Protein AF-A0A1G8R6W2-F1 (afdb_monomer_lite)

Foldseek 3Di:
DDDPVVVVVVVVVVVVVVVVCVVVVVVCVVVVVPPDPPVVLVVLVVCVVVVVDDPVRSVVVVVVVVVD

InterPro domains:
  IPR018649 SHOCT domain [PF09851] (40-66)

Radius of gyration: 24.55 Å; chains: 1; bounding box: 52×16×67 Å

Secondary structure (DSSP, 8-state):
----HHHHHHHHHHHHHHHHHHHHHHHHHHHHTTS---HHHHHHHHHHHTTSS-HHHHHHHHHHHTT-

Sequence (68 aa):
MMMNSGMGFLWMILWIVVLGLVIYGGLRLILSKKEEEDPAIQILKEKFARGEISEAEYNRRKKVLLKS

Structure (mmCIF, N/CA/C/O backbone):
data_AF-A0A1G8R6W2-F1
#
_entry.id   AF-A0A1G8R6W2-F1
#
loop_
_atom_site.group_PDB
_atom_site.id
_atom_site.type_symbol
_atom_site.label_atom_id
_atom_site.label_alt_id
_atom_site.label_comp_id
_atom_site.label_asym_id
_atom_site.label_entity_id
_atom_site.label_seq_id
_atom_site.pdbx_PDB_ins_code
_atom_site.Cartn_x
_atom_site.Cartn_y
_atom_site.Cartn_z
_atom_site.occupancy
_atom_site.B_iso_or_equiv
_atom_site.auth_seq_id
_atom_site.auth_comp_id
_atom_site.auth_asym_id
_atom_site.auth_atom_id
_atom_site.pdbx_PDB_model_num
ATOM 1 N N . MET A 1 1 ? 33.991 -10.034 -42.402 1.00 45.00 1 MET A N 1
ATOM 2 C CA . MET A 1 1 ? 32.664 -10.352 -41.833 1.00 45.00 1 MET A CA 1
ATOM 3 C C . MET A 1 1 ? 32.520 -9.538 -40.563 1.00 45.00 1 MET A C 1
ATOM 5 O O . MET A 1 1 ? 33.004 -9.942 -39.518 1.00 45.00 1 MET A O 1
ATOM 9 N N . MET A 1 2 ? 31.999 -8.323 -40.684 1.00 55.69 2 MET A N 1
ATOM 10 C CA . MET A 1 2 ? 31.821 -7.408 -39.561 1.00 55.69 2 MET A CA 1
ATOM 11 C C . MET A 1 2 ? 30.406 -6.846 -39.617 1.00 55.69 2 MET A C 1
ATOM 13 O O . MET A 1 2 ? 29.876 -6.640 -40.703 1.00 55.69 2 MET A O 1
ATOM 17 N N . MET A 1 3 ? 29.878 -6.569 -38.423 1.00 53.03 3 MET A N 1
ATOM 18 C CA . MET A 1 3 ? 28.722 -5.716 -38.131 1.00 53.03 3 MET A CA 1
ATOM 19 C C . MET A 1 3 ? 27.346 -6.388 -38.155 1.00 53.03 3 MET A C 1
ATOM 21 O O . 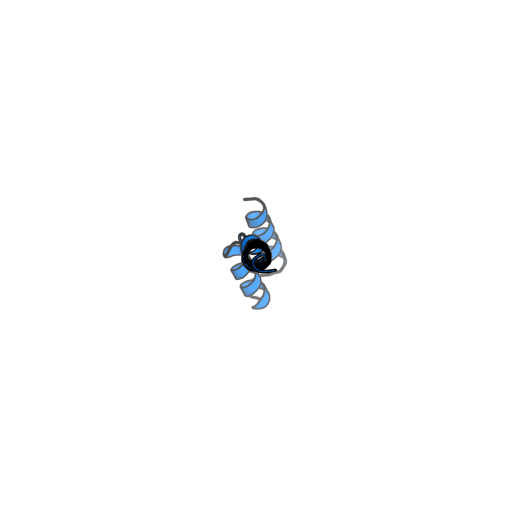MET A 1 3 ? 26.497 -6.075 -38.974 1.00 53.03 3 MET A O 1
ATOM 25 N N . ASN A 1 4 ? 27.088 -7.200 -37.124 1.00 60.34 4 ASN A N 1
ATOM 26 C CA . ASN A 1 4 ? 25.750 -7.280 -36.514 1.00 60.34 4 ASN A CA 1
ATOM 27 C C . ASN A 1 4 ? 25.738 -6.809 -35.043 1.00 60.34 4 ASN A C 1
ATOM 29 O O . ASN A 1 4 ? 24.760 -6.990 -34.320 1.00 60.34 4 ASN A O 1
ATOM 33 N N . SER A 1 5 ? 26.816 -6.158 -34.594 1.00 60.59 5 SER A N 1
ATOM 34 C CA . SER A 1 5 ? 27.041 -5.779 -33.193 1.00 60.59 5 SER A CA 1
ATOM 35 C C . SER A 1 5 ? 26.057 -4.731 -32.648 1.00 60.59 5 SER A C 1
ATOM 37 O O . SER A 1 5 ? 25.966 -4.564 -31.437 1.00 60.59 5 SER A O 1
ATOM 39 N N . GLY A 1 6 ? 25.290 -4.049 -33.509 1.00 62.34 6 GLY A N 1
ATOM 40 C CA . GLY A 1 6 ? 24.248 -3.101 -33.090 1.00 62.34 6 GLY A CA 1
ATOM 41 C C . GLY A 1 6 ? 22.936 -3.766 -32.656 1.00 62.34 6 GLY A C 1
ATOM 42 O O . GLY A 1 6 ? 22.249 -3.259 -31.771 1.00 62.34 6 GLY A O 1
ATOM 43 N N . MET A 1 7 ? 22.610 -4.936 -33.215 1.00 68.50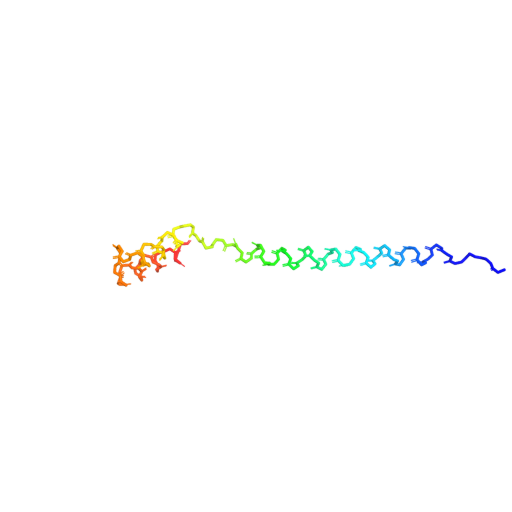 7 MET A N 1
ATOM 44 C CA . MET A 1 7 ? 21.349 -5.631 -32.928 1.00 68.50 7 MET A CA 1
ATOM 45 C C . MET A 1 7 ? 21.341 -6.241 -31.519 1.00 68.50 7 MET A C 1
ATOM 47 O O . MET A 1 7 ? 20.316 -6.226 -30.843 1.00 68.50 7 MET A O 1
ATOM 51 N N . GLY A 1 8 ? 22.497 -6.722 -31.045 1.00 75.25 8 GLY A N 1
ATOM 52 C CA . GLY A 1 8 ? 22.648 -7.254 -29.686 1.00 75.25 8 GLY A CA 1
ATOM 53 C C . GLY A 1 8 ? 22.512 -6.183 -28.601 1.00 75.25 8 GLY A C 1
ATOM 54 O O . GLY A 1 8 ? 21.931 -6.441 -27.550 1.00 75.25 8 GLY A O 1
ATOM 55 N N . PHE A 1 9 ? 22.978 -4.961 -28.873 1.00 78.56 9 PHE A N 1
ATOM 56 C CA . PHE A 1 9 ? 22.880 -3.849 -27.926 1.00 78.56 9 PHE A CA 1
ATOM 57 C C . PHE A 1 9 ? 21.434 -3.361 -27.767 1.00 78.56 9 PHE A C 1
ATOM 59 O O . PHE A 1 9 ? 20.965 -3.157 -26.649 1.00 78.56 9 PHE A O 1
ATOM 66 N N . LEU A 1 10 ? 20.693 -3.264 -28.877 1.00 82.50 10 LEU A N 1
ATOM 67 C CA . LEU A 1 10 ? 19.259 -2.963 -28.850 1.00 82.50 10 LEU A CA 1
ATOM 68 C C . LEU A 1 10 ? 18.461 -4.048 -28.117 1.00 82.50 10 LEU A C 1
ATOM 70 O O . LEU A 1 10 ? 17.595 -3.726 -27.306 1.00 82.50 10 LEU A O 1
ATOM 74 N N . TRP A 1 11 ? 18.795 -5.322 -28.336 1.00 84.06 11 TRP A N 1
ATOM 75 C CA . TRP A 1 11 ? 18.189 -6.440 -27.609 1.00 84.06 11 TRP A CA 1
ATOM 76 C C . TRP A 1 11 ? 18.462 -6.381 -26.102 1.00 84.06 11 TRP A C 1
ATOM 78 O O . TRP A 1 11 ? 17.561 -6.629 -25.303 1.00 84.06 11 TRP A O 1
ATOM 88 N N . MET A 1 12 ? 19.678 -6.009 -25.699 1.00 84.19 12 MET A N 1
ATOM 89 C CA . MET A 1 12 ? 20.047 -5.849 -24.291 1.00 84.19 12 MET A CA 1
ATOM 90 C C . MET A 1 12 ? 19.256 -4.721 -23.614 1.00 84.19 12 MET A C 1
ATOM 92 O O . MET A 1 12 ? 18.750 -4.902 -22.508 1.00 84.19 12 MET A O 1
ATOM 96 N N . ILE A 1 13 ? 19.094 -3.579 -24.289 1.00 88.88 13 ILE A N 1
ATOM 97 C CA . ILE A 1 13 ? 18.280 -2.463 -23.785 1.00 88.88 13 ILE A CA 1
ATOM 98 C C . ILE A 1 13 ? 16.816 -2.888 -23.634 1.00 88.88 13 ILE A C 1
ATOM 100 O O . ILE A 1 13 ? 16.191 -2.574 -22.623 1.00 88.88 13 ILE A O 1
ATOM 104 N N . LEU A 1 14 ? 16.280 -3.645 -24.594 1.00 90.69 14 LEU A N 1
ATOM 105 C CA . LEU A 1 14 ? 14.915 -4.170 -24.534 1.00 90.69 14 LEU A CA 1
ATOM 106 C C . LEU A 1 14 ? 14.686 -5.020 -23.277 1.00 90.69 14 LEU A C 1
ATOM 108 O O . LEU A 1 14 ? 13.703 -4.809 -22.570 1.00 90.69 14 LEU A O 1
ATOM 112 N N . TRP A 1 15 ? 15.619 -5.915 -22.943 1.00 89.06 15 TRP A N 1
ATOM 113 C CA . TRP A 1 15 ? 15.547 -6.706 -21.710 1.00 89.06 15 TRP A CA 1
ATOM 114 C C . TRP A 1 15 ? 15.593 -5.847 -20.446 1.00 89.06 15 TRP A C 1
ATOM 116 O O . TRP A 1 15 ? 14.832 -6.106 -19.517 1.00 89.06 15 TRP A O 1
ATOM 126 N N . ILE A 1 16 ? 16.432 -4.808 -20.411 1.00 92.06 16 ILE A N 1
ATOM 127 C CA . ILE A 1 16 ? 16.514 -3.876 -19.274 1.00 92.06 16 ILE A CA 1
ATOM 128 C C . ILE A 1 16 ? 15.181 -3.142 -19.080 1.00 92.06 16 ILE A C 1
ATOM 130 O O . ILE A 1 16 ? 14.695 -3.030 -17.955 1.00 92.06 16 ILE A O 1
ATOM 134 N N . VAL A 1 17 ? 14.560 -2.687 -20.171 1.00 93.94 17 VAL A N 1
ATOM 135 C CA . VAL A 1 17 ? 13.255 -2.011 -20.131 1.00 93.94 17 VAL A CA 1
ATOM 136 C C . VAL A 1 17 ? 12.156 -2.967 -19.666 1.00 93.94 17 VAL A C 1
ATOM 138 O O . VAL A 1 17 ? 11.360 -2.603 -18.802 1.00 93.94 17 VAL A O 1
ATOM 141 N N . VAL A 1 18 ? 12.128 -4.199 -20.181 1.00 93.88 18 VAL A N 1
ATOM 142 C CA . VAL A 1 18 ? 11.158 -5.223 -19.763 1.00 93.88 18 VAL A CA 1
ATOM 143 C C . VAL A 1 18 ? 11.320 -5.554 -18.280 1.00 93.88 18 VAL A C 1
ATOM 145 O O . VAL A 1 18 ? 10.332 -5.563 -17.549 1.00 93.88 18 VAL A O 1
ATOM 148 N N . LEU A 1 19 ? 12.550 -5.758 -17.804 1.00 93.19 19 LEU A N 1
ATOM 149 C CA . LEU A 1 19 ? 12.821 -6.026 -16.392 1.00 93.19 19 LEU A CA 1
ATOM 150 C C . LEU A 1 19 ? 12.381 -4.849 -15.507 1.00 93.19 19 LEU A C 1
ATOM 152 O O . LEU A 1 19 ? 11.731 -5.049 -14.481 1.00 93.19 19 LEU A O 1
ATOM 156 N N . GLY A 1 20 ? 12.672 -3.619 -15.941 1.00 93.00 20 GLY A N 1
ATOM 157 C CA . GLY A 1 20 ? 12.231 -2.397 -15.274 1.00 93.00 20 GLY A CA 1
ATOM 158 C C . GLY A 1 20 ? 10.707 -2.290 -15.190 1.00 93.00 20 GLY A C 1
ATOM 159 O O . GLY A 1 20 ? 10.182 -1.974 -14.126 1.00 93.00 20 GLY A O 1
ATOM 160 N N . LEU A 1 21 ? 9.987 -2.624 -16.266 1.00 91.75 21 LEU A N 1
ATOM 161 C CA . LEU A 1 21 ? 8.520 -2.648 -16.288 1.00 91.75 21 LEU A CA 1
ATOM 162 C C . LEU A 1 21 ? 7.932 -3.737 -15.390 1.00 91.75 21 LEU A C 1
ATOM 164 O O . LEU A 1 21 ? 6.918 -3.493 -14.742 1.00 91.75 21 LEU A O 1
ATOM 168 N N . VAL A 1 22 ? 8.559 -4.911 -15.312 1.00 91.50 22 VAL A N 1
ATOM 169 C CA . VAL A 1 22 ? 8.126 -5.991 -14.412 1.00 91.50 22 VAL A CA 1
ATOM 170 C C . VAL A 1 22 ? 8.286 -5.570 -12.951 1.00 91.50 22 VAL A C 1
ATOM 172 O O . VAL A 1 22 ? 7.353 -5.722 -12.163 1.00 91.50 22 VAL A O 1
ATOM 175 N N . ILE A 1 23 ? 9.430 -4.979 -12.593 1.00 90.50 23 ILE A N 1
ATOM 176 C CA . ILE A 1 23 ? 9.681 -4.466 -11.239 1.00 90.50 23 ILE A CA 1
ATOM 177 C C . ILE A 1 23 ? 8.719 -3.317 -10.920 1.00 90.50 23 ILE A C 1
ATOM 179 O O . ILE A 1 23 ? 8.076 -3.325 -9.873 1.00 90.50 23 ILE A O 1
ATOM 183 N N . TYR A 1 24 ? 8.572 -2.355 -11.832 1.00 88.81 24 TYR A N 1
ATOM 184 C CA . TYR A 1 24 ? 7.666 -1.221 -11.665 1.00 88.81 24 TYR A CA 1
ATOM 185 C C . TYR A 1 24 ? 6.206 -1.672 -11.549 1.00 88.81 24 TYR A C 1
ATOM 187 O O . TYR A 1 24 ? 5.486 -1.196 -10.677 1.00 88.81 24 TYR A O 1
ATOM 195 N N . GLY A 1 25 ? 5.777 -2.632 -12.370 1.00 86.19 25 GLY A N 1
ATOM 196 C CA . GLY A 1 25 ? 4.443 -3.223 -12.324 1.00 86.19 25 GLY A CA 1
ATOM 197 C C . GLY A 1 25 ? 4.184 -3.973 -11.019 1.00 86.19 25 GLY A C 1
ATOM 198 O O . GLY A 1 25 ? 3.141 -3.767 -10.405 1.00 86.19 25 GLY A O 1
ATOM 199 N N . GLY A 1 26 ? 5.144 -4.775 -10.548 1.00 83.62 26 GLY A N 1
ATOM 200 C CA . GLY A 1 26 ? 5.049 -5.484 -9.270 1.00 83.62 26 GLY A CA 1
ATOM 201 C C . GLY A 1 26 ? 5.004 -4.537 -8.069 1.00 83.62 26 GLY A C 1
ATOM 202 O O . GLY A 1 26 ? 4.141 -4.679 -7.202 1.00 83.62 26 GLY A O 1
ATOM 203 N N . LEU A 1 27 ? 5.873 -3.521 -8.045 1.00 79.81 27 LEU A N 1
ATOM 204 C CA . LEU A 1 27 ? 5.865 -2.483 -7.011 1.00 79.81 27 LEU A CA 1
ATOM 205 C C . LEU A 1 27 ? 4.572 -1.674 -7.045 1.00 79.81 27 LEU A C 1
ATOM 207 O O . LEU A 1 27 ? 3.983 -1.451 -5.993 1.00 79.81 27 LEU A O 1
ATOM 211 N N . ARG A 1 28 ? 4.088 -1.285 -8.229 1.00 78.75 28 ARG A N 1
ATOM 212 C CA . ARG A 1 28 ? 2.804 -0.596 -8.379 1.00 78.75 28 ARG A CA 1
ATOM 213 C C . ARG A 1 28 ? 1.652 -1.469 -7.904 1.00 78.75 28 ARG A C 1
ATOM 215 O O . ARG A 1 28 ? 0.768 -0.943 -7.259 1.00 78.75 28 ARG A O 1
ATOM 222 N N . LEU A 1 29 ? 1.666 -2.782 -8.136 1.00 69.88 29 LEU A N 1
ATOM 223 C CA . LEU A 1 29 ? 0.622 -3.679 -7.630 1.00 69.88 29 LEU A CA 1
ATOM 224 C C . LEU A 1 29 ? 0.627 -3.757 -6.095 1.00 69.88 29 LEU A C 1
ATOM 226 O O . LEU A 1 29 ? -0.429 -3.769 -5.474 1.00 69.88 29 LEU A O 1
ATOM 230 N N . ILE A 1 30 ? 1.811 -3.784 -5.475 1.00 67.62 30 ILE A N 1
ATOM 231 C CA . ILE A 1 30 ? 1.969 -3.818 -4.012 1.00 67.62 30 ILE A CA 1
ATOM 232 C C . ILE A 1 30 ? 1.615 -2.460 -3.387 1.00 67.62 30 ILE A C 1
ATOM 234 O O . ILE A 1 30 ? 0.945 -2.420 -2.357 1.00 67.62 30 ILE A O 1
ATOM 238 N N . LEU A 1 31 ? 2.030 -1.350 -4.006 1.00 61.44 31 LEU A N 1
ATOM 239 C CA . LEU A 1 31 ? 1.705 0.006 -3.557 1.00 61.44 31 LEU A CA 1
ATOM 240 C C . LEU A 1 31 ? 0.241 0.372 -3.832 1.00 61.44 31 LEU A C 1
ATOM 242 O O . LEU A 1 31 ? -0.367 1.026 -2.999 1.00 61.44 31 LEU A O 1
ATOM 246 N N . SER A 1 32 ? -0.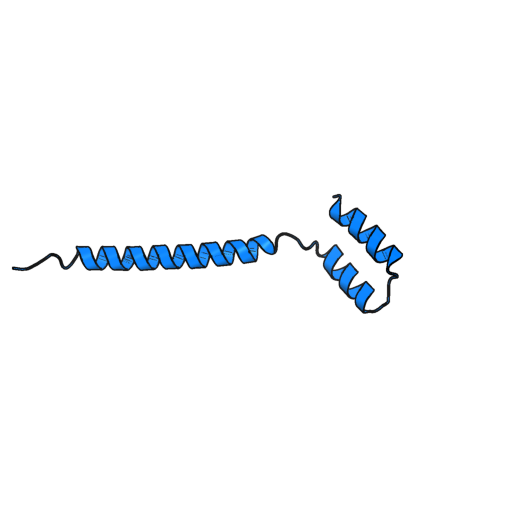355 -0.081 -4.934 1.00 57.41 32 SER A N 1
ATOM 247 C CA . SER A 1 32 ? -1.793 0.067 -5.193 1.00 57.41 32 SER A CA 1
ATOM 248 C C . SER A 1 32 ? -2.627 -0.854 -4.308 1.00 57.41 32 SER A C 1
ATOM 250 O O . SER A 1 32 ? -3.757 -0.520 -4.009 1.00 57.41 32 SER A O 1
ATOM 252 N N . LYS A 1 33 ? -2.080 -1.961 -3.787 1.00 53.84 33 LYS A N 1
ATOM 253 C CA . LYS A 1 33 ? -2.738 -2.739 -2.720 1.00 53.84 33 LYS A CA 1
ATOM 254 C C . LYS A 1 33 ? -2.609 -2.092 -1.331 1.00 53.84 33 LYS A C 1
ATOM 256 O O . LYS A 1 33 ? -3.227 -2.562 -0.382 1.00 53.84 33 LYS A O 1
ATOM 261 N N . LYS A 1 34 ? -1.833 -1.006 -1.216 1.00 51.59 34 LYS A N 1
ATOM 262 C CA . LYS A 1 34 ? -1.981 0.008 -0.161 1.00 51.59 34 LYS A CA 1
ATOM 263 C C . LYS A 1 34 ? -2.974 1.111 -0.576 1.00 51.59 34 LYS A C 1
ATOM 265 O O . LYS A 1 34 ? -2.877 2.226 -0.072 1.00 51.59 34 LYS A O 1
ATOM 270 N N . GLU A 1 35 ? -3.918 0.832 -1.478 1.00 50.62 35 GLU A N 1
ATOM 271 C CA . GLU A 1 35 ? -5.192 1.554 -1.479 1.00 50.62 35 GLU A CA 1
ATOM 272 C C . GLU A 1 35 ? -5.802 1.386 -0.091 1.00 50.62 35 GLU A C 1
ATOM 274 O O . GLU A 1 35 ? -6.202 0.290 0.295 1.00 50.62 35 GLU A O 1
ATOM 279 N N . GLU A 1 36 ? -5.749 2.475 0.672 1.00 53.66 36 GLU A N 1
ATOM 280 C CA . GLU A 1 36 ? -6.698 2.795 1.729 1.00 53.66 36 GLU A CA 1
ATOM 281 C C . GLU A 1 36 ? -7.130 1.603 2.593 1.00 53.66 36 GLU A C 1
ATOM 283 O O . GLU A 1 36 ? -8.314 1.296 2.726 1.00 53.66 36 GLU A O 1
ATOM 288 N N . GLU A 1 37 ? -6.196 0.998 3.338 1.00 54.91 37 GLU A N 1
ATOM 289 C CA . GLU A 1 37 ? -6.606 0.720 4.716 1.00 54.91 37 GLU A CA 1
ATOM 290 C C . GLU A 1 37 ? -6.815 2.093 5.342 1.00 54.91 37 GLU A C 1
ATOM 292 O O . GLU A 1 37 ? -5.861 2.716 5.812 1.00 54.91 37 GLU A O 1
ATOM 297 N N . ASP A 1 38 ? -8.054 2.572 5.208 1.00 65.44 38 ASP A N 1
ATOM 298 C CA . ASP A 1 38 ? -8.550 3.852 5.677 1.00 65.44 38 ASP A CA 1
ATOM 299 C C . ASP A 1 38 ? -7.866 4.143 7.018 1.00 65.44 38 ASP A C 1
ATOM 301 O O . ASP A 1 38 ? -7.901 3.280 7.909 1.00 65.44 38 ASP A O 1
ATOM 305 N N . PRO A 1 39 ? -7.151 5.269 7.183 1.00 70.50 39 PRO A N 1
ATOM 306 C CA . PRO A 1 39 ? -6.403 5.542 8.409 1.00 70.50 39 PRO A CA 1
ATOM 307 C C . PRO A 1 39 ? -7.277 5.371 9.665 1.00 70.50 39 PRO A C 1
ATOM 309 O O . PRO A 1 39 ? -6.779 4.981 10.725 1.00 70.50 39 PRO A O 1
ATOM 312 N N . ALA A 1 40 ? -8.600 5.537 9.535 1.00 72.56 40 ALA A N 1
ATOM 313 C CA . ALA A 1 40 ? -9.578 5.208 10.564 1.00 72.56 40 ALA A CA 1
ATOM 314 C C . ALA A 1 40 ? -9.599 3.717 10.976 1.00 72.56 40 ALA A C 1
ATOM 316 O O . ALA A 1 40 ? -9.693 3.424 12.170 1.00 72.56 40 ALA A O 1
ATOM 317 N N . ILE A 1 41 ? -9.483 2.771 10.035 1.00 78.19 41 ILE A N 1
ATOM 318 C CA . ILE A 1 41 ? -9.411 1.319 10.283 1.00 78.19 41 ILE A CA 1
ATOM 319 C C . ILE A 1 41 ? -8.132 0.962 11.049 1.00 78.19 41 ILE A C 1
ATOM 321 O O . ILE A 1 41 ? -8.202 0.173 11.996 1.00 78.19 41 ILE A O 1
ATOM 325 N N . GLN A 1 42 ? -6.983 1.544 10.684 1.00 80.44 42 GLN A N 1
ATOM 326 C CA . GLN A 1 42 ? -5.718 1.296 11.391 1.00 80.44 42 GLN A CA 1
ATOM 327 C C . GLN A 1 42 ? -5.788 1.770 12.845 1.00 80.44 42 GLN A C 1
ATOM 329 O O . GLN A 1 42 ? -5.474 1.001 13.755 1.00 80.44 42 GLN A O 1
ATOM 334 N N . ILE A 1 43 ? -6.301 2.983 13.076 1.00 84.00 43 ILE A N 1
ATOM 335 C CA . ILE A 1 43 ? -6.508 3.523 14.427 1.00 84.00 43 ILE A CA 1
ATOM 336 C C . ILE A 1 43 ? -7.476 2.638 15.222 1.00 84.00 43 ILE A C 1
ATOM 338 O O . ILE A 1 43 ? -7.250 2.366 16.401 1.00 84.00 43 ILE A O 1
ATOM 342 N N . LEU A 1 44 ? -8.546 2.143 14.593 1.00 84.56 44 LEU A N 1
ATOM 343 C CA . LEU A 1 44 ? -9.489 1.229 15.240 1.00 84.56 44 LEU A CA 1
ATOM 344 C C . LEU A 1 44 ? -8.832 -0.084 15.671 1.00 84.56 44 LEU A C 1
ATOM 346 O O . LEU A 1 44 ? -9.108 -0.583 16.761 1.00 84.56 44 LEU A O 1
ATOM 350 N N . LYS A 1 45 ? -7.962 -0.637 14.825 1.0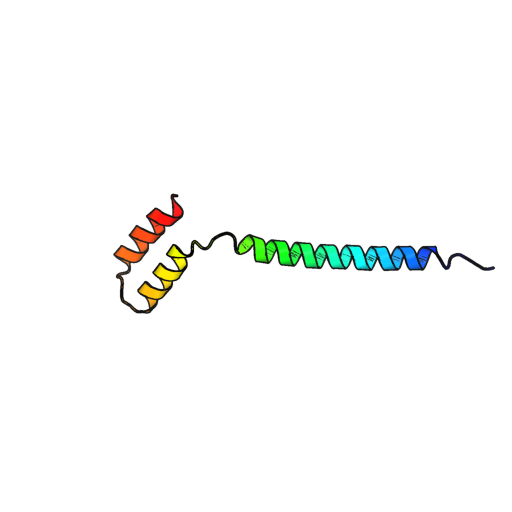0 83.56 45 LYS A N 1
ATOM 351 C CA . LYS A 1 45 ? -7.213 -1.867 15.104 1.00 83.56 45 LYS A CA 1
ATOM 352 C C . LYS A 1 45 ? -6.241 -1.666 16.265 1.00 83.56 45 LYS A C 1
ATOM 354 O O . LYS A 1 45 ? -6.158 -2.525 17.137 1.00 83.56 45 LYS A O 1
ATOM 359 N N . GLU A 1 46 ? -5.569 -0.517 16.310 1.00 86.88 46 GLU A N 1
ATOM 360 C CA . GLU A 1 46 ? -4.655 -0.171 17.397 1.00 86.88 46 GLU A CA 1
ATOM 361 C C . GLU A 1 46 ? -5.396 -0.014 18.734 1.00 86.88 46 GLU A C 1
ATOM 363 O O . GLU A 1 46 ? -4.992 -0.602 19.734 1.00 86.88 46 GLU A O 1
ATOM 368 N N . LYS A 1 47 ? -6.533 0.693 18.749 1.00 86.88 47 LYS A N 1
ATOM 369 C CA . LYS A 1 47 ? -7.363 0.853 19.957 1.00 86.88 47 LYS A CA 1
ATOM 370 C C . LYS A 1 47 ? -7.929 -0.469 20.465 1.00 86.88 47 LYS A C 1
ATOM 372 O O . LYS A 1 47 ? -7.997 -0.683 21.673 1.00 86.88 47 LYS A O 1
ATOM 377 N N . PHE A 1 48 ? -8.306 -1.368 19.557 1.00 87.31 48 PHE A N 1
ATOM 378 C CA . PHE A 1 48 ? -8.751 -2.711 19.920 1.00 87.31 48 PHE A CA 1
ATOM 379 C C . PHE A 1 48 ? -7.611 -3.538 20.526 1.00 87.31 48 PHE A C 1
ATOM 381 O O . PHE A 1 48 ? -7.799 -4.160 21.566 1.00 87.31 48 PHE A O 1
ATOM 388 N N . ALA A 1 49 ? -6.410 -3.485 19.940 1.00 88.75 49 ALA A N 1
ATOM 389 C CA . ALA A 1 49 ? -5.231 -4.171 20.475 1.00 88.75 49 ALA A CA 1
ATOM 390 C C . ALA A 1 49 ? -4.792 -3.629 21.847 1.00 88.75 49 ALA A C 1
ATOM 392 O O . ALA A 1 49 ? -4.322 -4.390 22.688 1.00 88.75 49 ALA A O 1
ATOM 393 N N . ARG A 1 50 ? -4.983 -2.326 22.092 1.00 89.44 50 ARG A N 1
ATOM 394 C CA . ARG A 1 50 ? -4.777 -1.689 23.404 1.00 89.44 50 ARG A CA 1
ATOM 395 C C . ARG A 1 50 ? -5.877 -2.023 24.422 1.00 89.44 50 ARG A C 1
ATOM 397 O O . ARG A 1 50 ? -5.712 -1.716 25.597 1.00 89.44 50 ARG A O 1
ATOM 404 N N . GLY A 1 51 ? -6.988 -2.630 23.993 1.00 88.69 51 GLY A N 1
ATOM 405 C C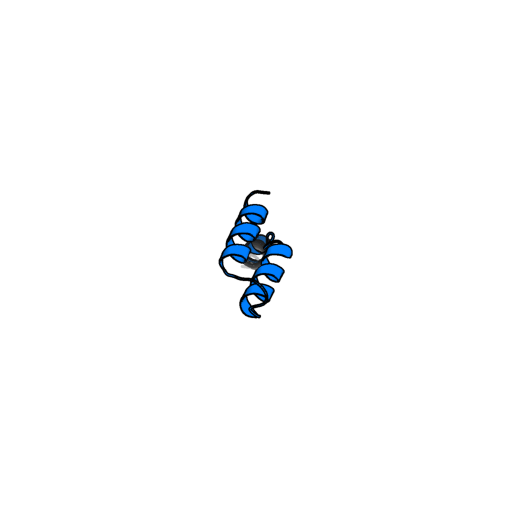A . GLY A 1 51 ? -8.144 -2.923 24.844 1.00 88.69 51 GLY A CA 1
ATOM 406 C C . GLY A 1 51 ? -9.005 -1.701 25.183 1.00 88.69 51 GLY A C 1
ATOM 407 O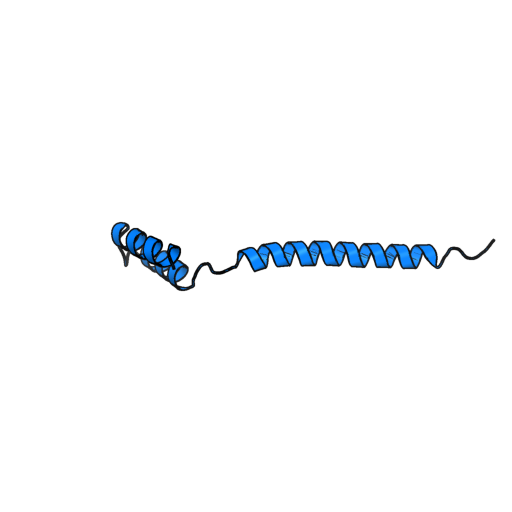 O . GLY A 1 51 ? -9.859 -1.786 26.060 1.00 88.69 51 GLY A O 1
ATOM 408 N N . GLU A 1 52 ? -8.811 -0.568 24.499 1.00 89.88 52 GLU A N 1
ATOM 409 C CA . GLU A 1 52 ? -9.579 0.668 24.725 1.00 89.88 52 GLU A CA 1
ATOM 410 C C . GLU A 1 52 ? -11.018 0.576 24.204 1.00 89.88 52 GLU A C 1
ATOM 412 O O . GLU A 1 52 ? -11.880 1.355 24.605 1.00 89.88 52 GLU A O 1
ATOM 417 N N . ILE A 1 53 ? -11.280 -0.357 23.285 1.00 88.25 53 ILE A N 1
ATOM 418 C CA . ILE A 1 53 ? -12.599 -0.596 22.699 1.00 88.25 53 ILE A CA 1
ATOM 419 C C . ILE A 1 53 ? -12.944 -2.083 22.751 1.00 88.25 53 ILE A C 1
ATOM 421 O O . ILE A 1 53 ? -12.083 -2.944 22.577 1.00 88.25 53 ILE A O 1
ATOM 425 N N . SER A 1 54 ? -14.227 -2.386 22.945 1.00 86.88 54 SER A N 1
ATOM 426 C CA . SER A 1 54 ? -14.721 -3.766 22.921 1.00 86.88 54 SER A CA 1
ATOM 427 C C . SER A 1 54 ? -14.849 -4.306 21.491 1.00 86.88 54 SER A C 1
ATOM 429 O O . SER A 1 54 ? -14.980 -3.552 20.523 1.00 86.88 54 SER A O 1
ATOM 431 N N . GLU A 1 55 ? -14.888 -5.632 21.350 1.00 84.94 55 GLU A N 1
ATOM 432 C CA . GLU A 1 55 ? -15.074 -6.307 20.057 1.00 84.94 55 GLU A CA 1
ATOM 433 C C . GLU A 1 55 ? -16.375 -5.879 19.350 1.00 84.94 55 GLU A C 1
ATOM 435 O O . GLU A 1 55 ? -16.406 -5.682 18.131 1.00 84.94 55 GLU A O 1
ATOM 440 N N . ALA A 1 56 ? -17.448 -5.661 20.117 1.00 85.81 56 ALA A N 1
ATOM 441 C CA . ALA A 1 56 ? -18.725 -5.177 19.601 1.00 85.81 56 ALA A CA 1
ATOM 442 C C . ALA A 1 56 ? -18.605 -3.774 18.979 1.00 85.81 56 ALA A C 1
ATOM 444 O O . ALA A 1 56 ? -19.192 -3.494 17.928 1.00 85.81 56 ALA A O 1
ATOM 445 N N . GLU A 1 57 ? -17.824 -2.898 19.608 1.00 83.38 57 GLU A N 1
ATOM 446 C CA . GLU A 1 57 ? -17.576 -1.540 19.128 1.00 83.38 57 GLU A CA 1
ATOM 447 C C . GLU A 1 57 ? -16.669 -1.528 17.896 1.00 83.38 57 GLU A C 1
ATOM 449 O O . GLU A 1 57 ? -16.961 -0.831 16.919 1.00 83.38 57 GLU A O 1
ATOM 454 N N . TYR A 1 58 ? -15.627 -2.365 17.906 1.00 86.50 58 TYR A N 1
ATOM 455 C CA . TYR A 1 58 ? -14.746 -2.583 16.763 1.00 86.50 58 TYR A CA 1
ATOM 456 C C . TYR A 1 58 ? -15.542 -3.036 15.530 1.00 86.50 58 TYR A C 1
ATOM 458 O O . TYR A 1 58 ? -15.450 -2.422 14.465 1.00 86.50 58 TYR A O 1
ATOM 466 N N . ASN A 1 59 ? -16.407 -4.045 15.681 1.00 83.25 59 ASN A N 1
ATOM 467 C CA . ASN A 1 59 ? -17.212 -4.575 14.578 1.00 83.25 59 ASN A CA 1
ATOM 468 C C . ASN A 1 59 ? -18.243 -3.575 14.039 1.00 83.25 59 ASN A C 1
ATOM 470 O O . ASN A 1 59 ? -18.466 -3.527 12.826 1.00 83.25 59 ASN A O 1
ATOM 474 N N . ARG A 1 60 ? -18.867 -2.760 14.902 1.00 84.69 60 ARG A N 1
ATOM 475 C CA . ARG A 1 60 ? -19.790 -1.704 14.451 1.00 84.69 60 ARG A CA 1
ATOM 476 C C . ARG A 1 60 ? -19.069 -0.660 13.609 1.00 84.69 60 ARG A C 1
ATOM 478 O O . ARG A 1 60 ? -19.505 -0.380 12.498 1.00 84.69 60 ARG A O 1
ATOM 485 N N . ARG A 1 61 ? -17.964 -0.108 14.113 1.00 81.62 61 ARG A N 1
ATOM 486 C CA . ARG A 1 61 ? -17.237 0.967 13.423 1.00 81.62 61 ARG A CA 1
ATOM 487 C C . ARG A 1 61 ? -16.566 0.467 12.143 1.00 81.62 61 ARG A C 1
ATOM 489 O O . ARG A 1 61 ? -16.646 1.139 11.123 1.00 81.62 61 ARG A O 1
ATOM 496 N N . LYS A 1 62 ? -16.021 -0.754 12.151 1.00 80.50 62 LYS A N 1
ATOM 497 C CA . LYS A 1 62 ? -15.481 -1.410 10.951 1.00 80.50 62 LYS A CA 1
ATOM 498 C C . LYS A 1 62 ? -16.532 -1.553 9.844 1.00 80.50 62 LYS A C 1
ATOM 500 O O . LYS A 1 62 ? -16.229 -1.295 8.686 1.00 80.50 62 LYS A O 1
ATOM 505 N N . LYS A 1 63 ? -17.774 -1.925 10.184 1.00 80.25 63 LYS A N 1
ATOM 506 C CA . LYS A 1 63 ? -18.879 -2.018 9.211 1.00 80.25 63 LYS A CA 1
ATOM 507 C C . LYS A 1 63 ? -19.320 -0.667 8.651 1.00 80.25 63 LYS A C 1
ATOM 509 O O . LYS A 1 63 ? -19.784 -0.628 7.521 1.00 80.25 63 LYS A O 1
ATOM 514 N N . VAL A 1 64 ? -19.217 0.407 9.433 1.00 79.50 64 VAL A N 1
ATOM 515 C CA . VAL A 1 64 ? -19.541 1.768 8.971 1.00 79.50 64 VAL A CA 1
ATOM 516 C C . VAL A 1 64 ? -18.481 2.260 7.983 1.00 79.50 64 VAL A C 1
ATOM 518 O O . VAL A 1 64 ? -18.830 2.753 6.916 1.00 79.50 64 VAL A O 1
ATOM 521 N N . LEU A 1 65 ? -17.203 2.041 8.301 1.00 70.81 65 LEU A N 1
ATOM 522 C CA . LEU A 1 65 ? -16.073 2.442 7.458 1.00 70.81 65 LEU A CA 1
ATOM 523 C C . LEU A 1 65 ? -15.984 1.639 6.148 1.00 70.81 65 LEU A C 1
ATOM 525 O O . LEU A 1 65 ? -15.670 2.203 5.119 1.00 70.81 65 LEU A O 1
ATOM 529 N N . LEU A 1 66 ? -16.334 0.346 6.151 1.00 68.12 66 LEU A N 1
ATOM 530 C CA . LEU A 1 66 ? -16.350 -0.493 4.936 1.00 68.12 66 LEU A CA 1
ATOM 531 C C . LEU A 1 66 ? -17.546 -0.245 3.998 1.00 68.12 66 LEU A C 1
ATOM 533 O O . LEU A 1 66 ? -17.613 -0.850 2.932 1.00 68.12 66 LEU A O 1
ATOM 537 N N . LYS A 1 67 ? -18.540 0.542 4.426 1.00 60.78 67 LYS A N 1
ATOM 538 C CA . LYS A 1 67 ? -19.774 0.804 3.664 1.00 60.78 67 LYS A CA 1
ATOM 539 C C . LYS A 1 67 ? -19.816 2.222 3.072 1.00 60.78 67 LYS A C 1
ATOM 541 O O . LYS A 1 67 ? -20.838 2.593 2.497 1.00 60.78 67 LYS A O 1
ATOM 546 N N . SER A 1 68 ? -18.757 3.003 3.268 1.00 47.81 68 SER A N 1
ATOM 547 C CA . SER A 1 68 ? -18.596 4.362 2.735 1.00 47.81 68 SER A CA 1
ATOM 548 C C . SER A 1 68 ? -17.710 4.316 1.498 1.00 47.81 68 SER A C 1
ATOM 550 O O . SER A 1 68 ? -17.981 5.114 0.578 1.00 47.81 68 SER A O 1
#

pLDDT: mean 77.16, std 13.56, range [45.0, 93.94]

Organism: NCBI:txid930129